Protein AF-A0A0C2QZR0-F1 (afdb_monomer)

Structure (mmCIF, N/CA/C/O backbone):
data_AF-A0A0C2QZR0-F1
#
_entry.id   AF-A0A0C2QZR0-F1
#
loop_
_atom_site.group_PDB
_atom_site.id
_atom_site.type_symbol
_atom_site.label_atom_id
_atom_site.label_alt_id
_atom_site.label_comp_id
_atom_site.label_asym_id
_atom_site.label_entity_id
_atom_site.label_seq_id
_atom_site.pdbx_PDB_ins_code
_atom_site.Cartn_x
_atom_site.Cartn_y
_atom_site.Cartn_z
_atom_site.occupancy
_atom_site.B_iso_or_equiv
_atom_site.auth_seq_id
_atom_site.auth_comp_id
_atom_site.auth_asym_id
_atom_site.auth_atom_id
_atom_site.pdbx_PDB_model_num
ATOM 1 N N . MET A 1 1 ? 1.498 -12.887 9.934 1.00 83.38 1 MET A N 1
ATOM 2 C CA . MET A 1 1 ? 1.507 -11.410 10.002 1.00 83.38 1 MET A CA 1
ATOM 3 C C . MET A 1 1 ? 0.231 -10.769 9.450 1.00 83.38 1 MET A C 1
ATOM 5 O O . MET A 1 1 ? -0.584 -10.412 10.283 1.00 83.38 1 MET A O 1
ATOM 9 N N . ILE A 1 2 ? -0.025 -10.655 8.130 1.00 92.31 2 ILE A N 1
ATOM 10 C CA . ILE A 1 2 ? -1.255 -9.972 7.629 1.00 92.31 2 ILE A CA 1
ATOM 11 C C . ILE A 1 2 ? -2.537 -10.636 8.160 1.00 92.31 2 ILE A C 1
ATOM 13 O O . ILE A 1 2 ? -3.364 -9.970 8.772 1.00 92.31 2 ILE A O 1
ATOM 17 N N . ARG A 1 3 ? -2.647 -11.963 8.036 1.00 92.88 3 ARG A N 1
ATOM 18 C CA . ARG A 1 3 ? -3.786 -12.726 8.570 1.00 92.88 3 ARG A CA 1
ATOM 19 C C . ARG A 1 3 ? -4.011 -12.519 10.072 1.00 92.88 3 ARG A C 1
ATOM 21 O O . ARG A 1 3 ? -5.140 -12.412 10.525 1.00 92.88 3 ARG A O 1
ATOM 28 N N . GLU A 1 4 ? -2.940 -12.473 10.859 1.00 93.19 4 GLU A N 1
ATOM 29 C CA . GLU A 1 4 ? -3.033 -12.271 12.313 1.00 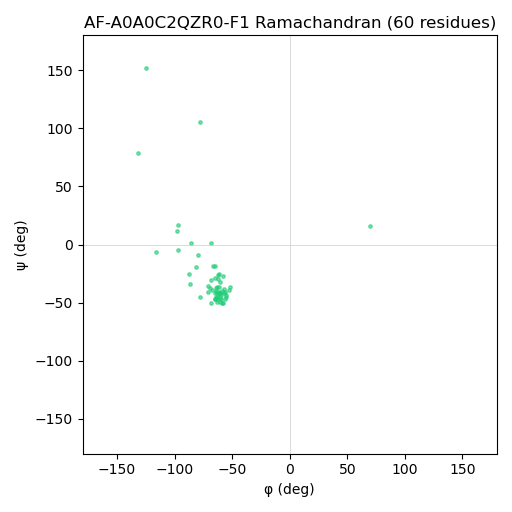93.19 4 GLU A CA 1
ATOM 30 C C . GLU A 1 4 ? -3.463 -10.841 12.646 1.00 93.19 4 GLU A C 1
ATOM 32 O O . GLU A 1 4 ? -4.309 -10.649 13.514 1.00 93.19 4 GLU A O 1
ATOM 37 N N . ALA A 1 5 ? -2.938 -9.844 11.928 1.00 91.69 5 ALA A N 1
ATOM 38 C CA . ALA A 1 5 ? -3.357 -8.452 12.061 1.00 91.69 5 ALA A CA 1
ATOM 39 C C . ALA A 1 5 ? -4.843 -8.277 11.707 1.00 91.69 5 ALA A C 1
ATOM 41 O O . ALA A 1 5 ? -5.542 -7.511 12.365 1.00 91.69 5 ALA A O 1
ATOM 42 N N . PHE A 1 6 ? -5.338 -9.021 10.716 1.00 93.44 6 PHE A N 1
ATOM 43 C CA . PHE A 1 6 ? -6.756 -9.035 10.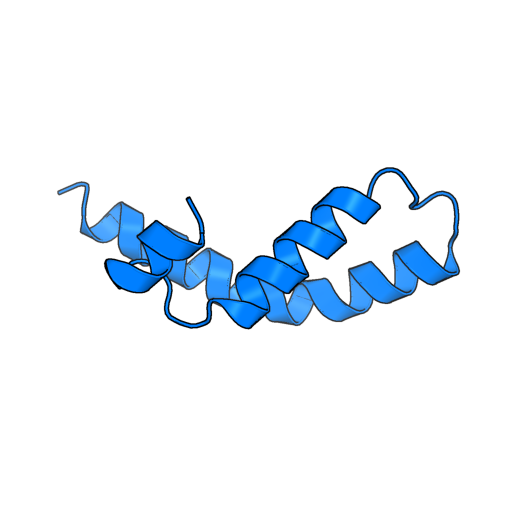370 1.00 93.44 6 PHE A CA 1
ATOM 44 C C . PHE A 1 6 ? -7.607 -9.696 11.461 1.00 93.44 6 PHE A C 1
ATOM 46 O O . PHE A 1 6 ? -8.550 -9.093 11.964 1.00 93.44 6 PHE A O 1
ATOM 53 N N . VAL A 1 7 ? -7.234 -10.900 11.911 1.00 94.69 7 VAL A N 1
ATOM 54 C CA . VAL A 1 7 ? -7.961 -11.629 12.970 1.00 94.69 7 VAL A CA 1
ATOM 55 C C . VAL A 1 7 ? -7.994 -10.855 14.295 1.00 94.69 7 VAL A C 1
ATOM 57 O O . VAL A 1 7 ? -8.964 -10.948 15.039 1.00 94.69 7 VAL A O 1
ATOM 60 N N . THR A 1 8 ? -6.954 -10.074 14.592 1.00 91.31 8 THR A N 1
ATOM 61 C CA . THR A 1 8 ? -6.875 -9.228 15.796 1.00 91.31 8 THR A CA 1
ATOM 62 C C . THR A 1 8 ? -7.518 -7.846 15.626 1.00 91.31 8 THR A C 1
ATOM 64 O O . THR A 1 8 ? -7.490 -7.046 16.563 1.00 91.31 8 THR A O 1
ATOM 67 N N . GLY A 1 9 ? -8.095 -7.551 14.454 1.00 90.31 9 GLY A N 1
ATOM 68 C CA . GLY A 1 9 ? -8.763 -6.282 14.153 1.00 90.31 9 GLY A CA 1
ATOM 69 C C . GLY A 1 9 ? -7.824 -5.076 14.043 1.00 90.31 9 GLY A C 1
ATOM 70 O O . GLY A 1 9 ? -8.278 -3.939 14.116 1.00 90.31 9 GLY A O 1
ATOM 71 N N . ILE A 1 10 ? -6.513 -5.300 13.900 1.00 91.38 10 ILE A N 1
ATOM 72 C CA . ILE A 1 10 ? -5.525 -4.235 13.658 1.00 91.38 10 ILE A CA 1
ATOM 73 C C . ILE A 1 10 ? -5.686 -3.679 12.235 1.00 91.38 10 ILE A C 1
ATOM 75 O O . ILE A 1 10 ? -5.522 -2.482 12.014 1.00 91.38 10 ILE A O 1
ATOM 79 N N . ILE A 1 11 ? -6.033 -4.542 11.278 1.00 93.25 11 ILE A N 1
ATOM 80 C CA . ILE A 1 11 ? -6.408 -4.168 9.910 1.00 93.25 11 ILE A CA 1
ATOM 81 C C . ILE A 1 11 ? -7.783 -4.750 9.580 1.00 93.25 11 ILE A C 1
ATOM 83 O O . ILE A 1 11 ? -8.144 -5.803 10.098 1.00 93.25 11 ILE A O 1
ATOM 87 N N . ASN A 1 12 ? -8.531 -4.093 8.691 1.00 91.69 12 ASN A N 1
ATOM 88 C CA . ASN A 1 12 ? -9.932 -4.448 8.418 1.00 91.69 12 ASN A CA 1
ATOM 89 C C . ASN A 1 12 ? -10.202 -4.928 6.980 1.00 91.69 12 ASN A C 1
ATOM 91 O O . ASN A 1 12 ? -11.304 -5.385 6.699 1.00 91.69 12 ASN A O 1
ATOM 95 N N . ASP A 1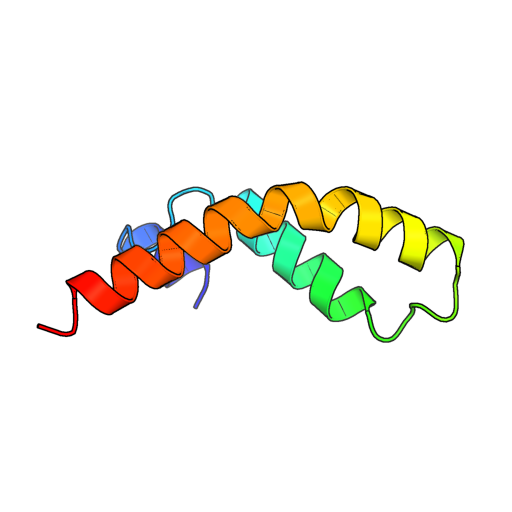 13 ? -9.216 -4.855 6.081 1.00 94.62 13 ASP A N 1
ATOM 96 C CA . ASP A 1 13 ? -9.344 -5.291 4.682 1.00 94.62 13 ASP A CA 1
ATOM 97 C C . ASP A 1 13 ? -8.162 -6.184 4.277 1.00 94.62 13 ASP A C 1
ATOM 99 O O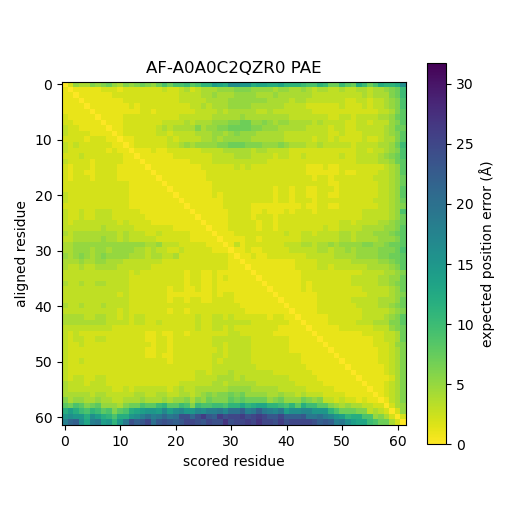 . ASP A 1 13 ? -7.202 -5.750 3.640 1.00 94.62 13 ASP A O 1
ATOM 103 N N . GLU A 1 14 ? -8.204 -7.456 4.679 1.00 94.81 14 GLU A N 1
ATOM 104 C CA . GLU A 1 14 ? -7.123 -8.416 4.412 1.00 94.81 14 GLU A CA 1
ATOM 105 C C . GLU A 1 14 ? -6.748 -8.492 2.922 1.00 94.81 14 GLU A C 1
ATOM 107 O O . GLU A 1 14 ? -5.565 -8.564 2.585 1.00 94.81 14 GLU A O 1
ATOM 112 N N . SER A 1 15 ? -7.739 -8.430 2.029 1.00 95.50 15 SER A N 1
ATOM 113 C CA . SER A 1 15 ? -7.515 -8.548 0.586 1.00 95.50 15 SER A CA 1
ATOM 114 C C . SER A 1 15 ? -6.687 -7.381 0.060 1.00 95.50 15 SER A C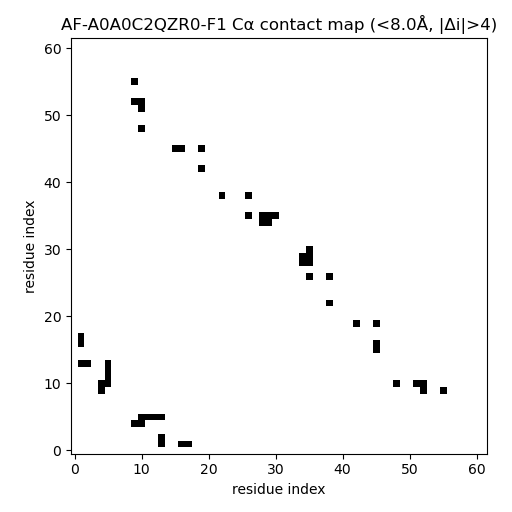 1
ATOM 116 O O . SER A 1 15 ? -5.700 -7.594 -0.646 1.00 95.50 15 SER A O 1
ATOM 118 N N . LEU A 1 16 ? -7.030 -6.150 0.444 1.00 96.25 16 LEU A N 1
ATOM 119 C CA . LEU A 1 16 ? -6.292 -4.959 0.029 1.00 96.25 16 LEU A CA 1
ATOM 120 C C . LEU A 1 16 ? -4.846 -4.966 0.546 1.00 96.25 16 LEU A C 1
ATOM 122 O O . LEU A 1 16 ? -3.932 -4.576 -0.183 1.00 96.25 16 LEU A O 1
ATOM 126 N N . TRP A 1 17 ? -4.617 -5.473 1.759 1.00 96.88 17 TRP A N 1
ATOM 127 C CA . TRP A 1 17 ? -3.274 -5.644 2.321 1.00 96.88 17 TRP A CA 1
ATOM 128 C C . TRP A 1 17 ? -2.453 -6.714 1.592 1.00 96.88 17 TRP A C 1
ATOM 130 O O . TRP A 1 17 ? -1.261 -6.510 1.353 1.00 96.88 17 TRP A O 1
ATOM 140 N N . ILE A 1 18 ? -3.074 -7.825 1.183 1.00 96.12 18 ILE A N 1
ATOM 141 C CA . ILE A 1 18 ? -2.422 -8.838 0.340 1.00 96.12 18 ILE A CA 1
ATOM 142 C C . ILE A 1 18 ? -2.041 -8.233 -1.015 1.00 96.12 18 ILE A C 1
ATOM 144 O O . ILE A 1 18 ? -0.895 -8.376 -1.436 1.00 96.12 18 ILE A O 1
ATOM 148 N N . TYR A 1 19 ? -2.949 -7.497 -1.664 1.00 96.50 19 TYR A N 1
ATOM 149 C CA . TYR A 1 19 ? -2.652 -6.817 -2.928 1.00 96.50 19 TYR A CA 1
ATOM 150 C C . TYR A 1 19 ? -1.507 -5.808 -2.792 1.00 96.50 19 TYR A C 1
ATOM 152 O O . TYR A 1 19 ? -0.605 -5.794 -3.627 1.00 96.50 19 TYR A O 1
ATOM 160 N N . MET A 1 20 ? -1.497 -5.008 -1.722 1.00 97.00 20 MET A N 1
ATOM 161 C CA . MET A 1 20 ? -0.414 -4.066 -1.432 1.00 97.00 20 MET A CA 1
ATOM 162 C C . MET A 1 20 ? 0.933 -4.779 -1.254 1.00 97.00 20 MET A C 1
ATOM 164 O O . MET A 1 20 ? 1.956 -4.310 -1.755 1.00 97.00 20 MET A O 1
ATOM 168 N N . LEU A 1 21 ? 0.947 -5.924 -0.564 1.00 96.00 21 LEU A N 1
ATOM 169 C CA . LEU A 1 21 ? 2.153 -6.731 -0.390 1.00 96.00 21 LEU A CA 1
ATOM 170 C C . LEU A 1 21 ? 2.655 -7.288 -1.729 1.00 96.00 21 LEU A C 1
ATOM 172 O O . LEU A 1 21 ? 3.859 -7.261 -1.988 1.00 96.00 21 LEU A O 1
ATOM 176 N N . THR A 1 22 ? 1.749 -7.757 -2.587 1.00 96.50 22 THR A N 1
ATOM 177 C CA . THR A 1 22 ? 2.088 -8.201 -3.942 1.00 96.50 22 THR A CA 1
ATOM 178 C C . THR A 1 22 ? 2.697 -7.063 -4.757 1.00 96.50 22 THR A C 1
ATOM 180 O O . THR A 1 22 ? 3.782 -7.235 -5.307 1.00 96.50 22 THR A O 1
ATOM 183 N N . ASP A 1 23 ? 2.070 -5.886 -4.773 1.00 97.38 23 ASP A N 1
ATOM 184 C CA . ASP A 1 23 ? 2.587 -4.715 -5.487 1.00 97.38 23 ASP A CA 1
ATOM 185 C C . ASP A 1 23 ? 3.958 -4.279 -4.961 1.00 97.38 23 ASP A C 1
ATOM 187 O O . ASP A 1 23 ? 4.866 -4.019 -5.751 1.00 97.38 23 ASP A O 1
ATOM 191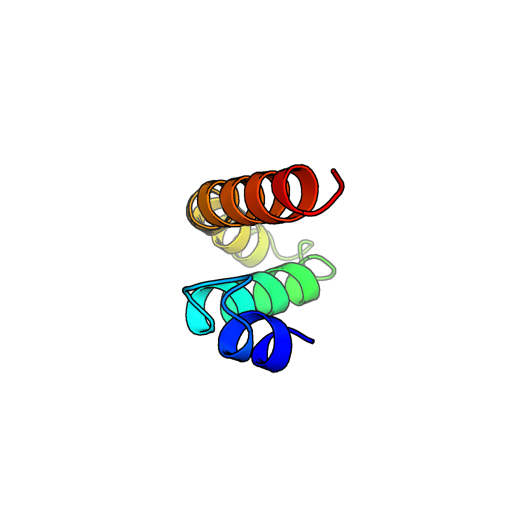 N N . ARG A 1 24 ? 4.161 -4.289 -3.635 1.00 96.44 24 ARG A N 1
ATOM 192 C CA . ARG A 1 24 ? 5.472 -4.038 -3.019 1.00 96.44 24 ARG A CA 1
ATOM 193 C C . ARG A 1 24 ? 6.523 -5.012 -3.547 1.00 96.44 24 ARG A C 1
ATOM 195 O O . ARG A 1 24 ? 7.620 -4.582 -3.898 1.00 96.44 24 ARG A O 1
ATOM 202 N N . ASN A 1 25 ? 6.208 -6.304 -3.609 1.00 97.06 25 ASN A N 1
ATOM 203 C CA . ASN A 1 25 ? 7.143 -7.318 -4.103 1.00 97.06 25 ASN A CA 1
ATOM 204 C C . ASN A 1 25 ? 7.478 -7.119 -5.588 1.00 97.06 25 ASN A C 1
ATOM 206 O O . ASN A 1 25 ? 8.591 -7.428 -6.000 1.00 97.06 25 ASN A O 1
ATOM 210 N N . MET A 1 26 ? 6.559 -6.544 -6.366 1.00 97.62 26 MET A N 1
ATOM 211 C CA . MET A 1 26 ? 6.774 -6.231 -7.778 1.00 97.62 26 MET A CA 1
ATOM 212 C C . MET A 1 26 ? 7.575 -4.941 -8.020 1.00 97.62 26 MET A C 1
ATOM 214 O O . MET A 1 26 ? 7.997 -4.697 -9.148 1.00 97.62 26 MET A O 1
ATOM 218 N N . THR A 1 27 ? 7.850 -4.125 -6.994 1.00 96.31 27 THR A N 1
ATOM 219 C CA . THR A 1 27 ? 8.601 -2.863 -7.171 1.00 96.31 27 THR A CA 1
ATOM 220 C C . THR A 1 27 ? 10.033 -3.055 -7.687 1.00 96.31 27 THR A C 1
ATOM 222 O O . THR A 1 27 ? 10.549 -2.184 -8.388 1.00 96.31 27 THR A O 1
ATOM 225 N N . SER A 1 28 ? 10.664 -4.207 -7.432 1.00 97.00 28 SER A N 1
ATOM 226 C CA . SER A 1 28 ? 11.966 -4.575 -8.016 1.00 97.00 28 SER A CA 1
ATOM 227 C C . SER A 1 28 ? 11.915 -4.756 -9.540 1.00 97.00 28 SER A C 1
ATOM 229 O O . SER A 1 28 ? 12.952 -4.696 -10.199 1.00 97.00 28 SER A O 1
ATOM 231 N N . HIS A 1 29 ? 10.718 -4.947 -10.103 1.00 95.44 29 HIS A N 1
ATOM 232 C CA . HIS A 1 29 ? 10.466 -5.147 -11.529 1.00 95.44 29 HIS A CA 1
ATOM 233 C C . HIS A 1 29 ? 10.023 -3.869 -12.263 1.00 95.44 29 HIS A C 1
ATOM 235 O O . HIS A 1 29 ? 9.624 -3.922 -13.423 1.00 95.44 29 HIS A O 1
ATOM 241 N N . THR A 1 30 ? 10.134 -2.698 -11.627 1.00 95.12 30 THR A N 1
ATOM 242 C CA . THR A 1 30 ? 9.714 -1.391 -12.184 1.00 95.12 30 THR A CA 1
ATOM 243 C C . THR A 1 30 ? 10.550 -0.889 -13.367 1.00 95.12 30 THR A C 1
ATOM 245 O O . THR A 1 30 ? 10.257 0.169 -13.919 1.00 95.12 30 THR A O 1
ATOM 248 N N . TYR A 1 31 ? 11.551 -1.656 -13.814 1.00 94.81 31 TYR A N 1
ATOM 249 C CA . TYR A 1 31 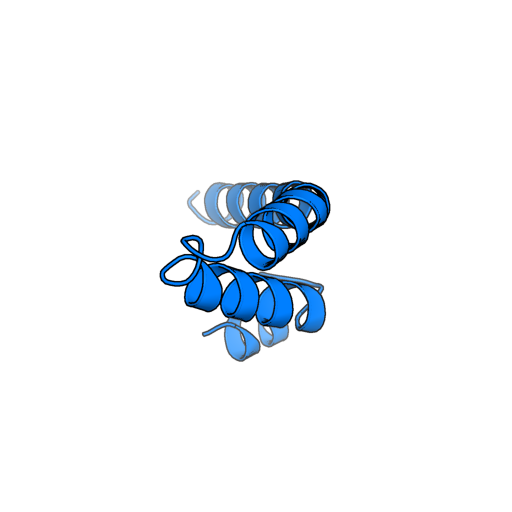? 12.165 -1.462 -15.132 1.00 94.81 31 TYR A CA 1
ATOM 250 C C . TYR A 1 31 ? 11.151 -1.664 -16.273 1.00 94.81 31 TYR A C 1
ATOM 252 O O . TYR A 1 31 ? 11.310 -1.081 -17.345 1.00 94.81 31 TYR A O 1
ATOM 260 N N . ASP A 1 32 ? 10.093 -2.451 -16.048 1.00 97.44 32 ASP A N 1
ATOM 261 C CA . ASP A 1 32 ? 8.906 -2.445 -16.896 1.00 97.44 32 ASP A CA 1
ATOM 262 C C . ASP A 1 32 ? 8.049 -1.223 -16.539 1.00 97.44 32 ASP A C 1
ATOM 264 O O . ASP A 1 32 ? 7.370 -1.181 -15.509 1.00 97.44 32 ASP A O 1
ATOM 268 N N . LYS A 1 33 ? 8.073 -0.217 -17.419 1.00 97.62 33 LYS A N 1
ATOM 269 C CA . LYS A 1 33 ? 7.312 1.022 -17.238 1.00 97.62 33 LYS A CA 1
ATOM 270 C C . LYS A 1 33 ? 5.810 0.770 -17.086 1.00 97.62 33 LYS A C 1
ATOM 272 O O . LYS A 1 33 ? 5.172 1.444 -16.286 1.00 97.62 33 LYS A O 1
ATOM 277 N N . LYS A 1 34 ? 5.239 -0.189 -17.824 1.00 97.81 34 LYS A N 1
ATOM 278 C CA . LYS A 1 34 ? 3.803 -0.480 -17.742 1.00 97.81 34 LYS A CA 1
ATOM 279 C C . LYS A 1 34 ? 3.453 -0.994 -16.348 1.00 97.81 34 LYS A C 1
ATOM 281 O O . LYS A 1 34 ? 2.498 -0.511 -15.747 1.00 97.81 34 LYS A O 1
ATOM 286 N N . LEU A 1 35 ? 4.261 -1.909 -15.815 1.00 97.19 35 LEU A N 1
ATOM 287 C CA . LEU A 1 35 ? 4.112 -2.390 -14.443 1.00 97.19 35 LEU A CA 1
ATOM 288 C C . LEU A 1 35 ? 4.277 -1.252 -13.424 1.00 97.19 35 LEU A C 1
ATOM 290 O O . LEU A 1 35 ? 3.501 -1.164 -12.475 1.00 97.19 35 LEU A O 1
ATOM 294 N N . ALA A 1 36 ? 5.263 -0.373 -13.619 1.00 97.56 36 ALA A N 1
ATOM 295 C CA . ALA A 1 36 ? 5.481 0.771 -12.738 1.00 97.56 36 ALA A CA 1
ATOM 296 C C . ALA A 1 36 ? 4.268 1.719 -12.707 1.00 97.56 36 ALA A C 1
ATOM 298 O O . ALA A 1 36 ? 3.815 2.089 -11.623 1.00 97.56 36 ALA A O 1
ATOM 299 N N . ASP A 1 37 ? 3.707 2.055 -13.872 1.00 98.00 37 ASP A N 1
ATOM 300 C CA . ASP A 1 37 ? 2.518 2.906 -14.000 1.00 98.00 37 ASP A CA 1
ATOM 301 C C . ASP A 1 37 ? 1.282 2.241 -13.359 1.00 98.00 37 ASP A C 1
ATOM 303 O O . ASP A 1 37 ? 0.497 2.892 -12.661 1.00 98.00 37 ASP A O 1
ATOM 307 N N . GLU A 1 38 ? 1.131 0.925 -13.530 1.00 97.19 38 GLU A N 1
ATOM 308 C CA . GLU A 1 38 ? 0.066 0.140 -12.906 1.00 97.19 38 GLU A CA 1
ATOM 309 C C . GLU A 1 38 ? 0.158 0.149 -11.373 1.00 97.19 38 GLU A C 1
ATOM 311 O O . GLU A 1 38 ? -0.834 0.469 -10.712 1.00 97.19 38 GLU A O 1
ATOM 316 N N . ILE A 1 39 ? 1.335 -0.135 -10.802 1.00 97.00 39 ILE A N 1
ATOM 317 C CA . ILE A 1 39 ? 1.568 -0.069 -9.349 1.00 97.00 39 ILE A CA 1
ATOM 318 C C . ILE A 1 39 ? 1.303 1.355 -8.847 1.00 97.00 39 ILE A C 1
ATOM 320 O O . ILE A 1 39 ? 0.558 1.543 -7.884 1.00 97.00 39 ILE A O 1
ATOM 324 N N . TYR A 1 40 ? 1.840 2.374 -9.528 1.00 96.44 40 TYR A N 1
ATOM 325 C CA . TYR A 1 40 ? 1.648 3.778 -9.160 1.00 96.44 40 TYR A CA 1
ATOM 326 C C . TYR A 1 40 ? 0.164 4.155 -9.073 1.00 96.44 40 TYR A C 1
ATOM 328 O O . TYR A 1 40 ? -0.268 4.784 -8.103 1.00 96.44 40 TYR A O 1
ATOM 336 N N . SER A 1 41 ? -0.643 3.707 -10.039 1.00 96.50 41 SER A N 1
ATOM 337 C CA . SER A 1 41 ? -2.085 3.965 -10.055 1.00 96.50 41 SER A CA 1
ATOM 338 C C . SER A 1 41 ? -2.826 3.367 -8.850 1.00 96.50 41 SER A C 1
ATOM 340 O O . SER A 1 41 ? -3.827 3.936 -8.405 1.00 96.50 41 SER A O 1
ATOM 342 N N . ARG A 1 42 ? -2.327 2.253 -8.291 1.00 96.31 42 ARG A N 1
ATOM 343 C CA . ARG A 1 42 ? -2.937 1.535 -7.162 1.00 96.31 42 ARG A CA 1
ATOM 344 C C . ARG A 1 42 ? -2.503 2.065 -5.798 1.00 96.31 42 ARG A C 1
ATOM 346 O O . ARG A 1 42 ? -3.302 1.995 -4.866 1.00 96.31 42 ARG A O 1
ATOM 353 N N . ILE A 1 43 ? -1.323 2.689 -5.683 1.00 95.31 43 ILE A N 1
ATOM 354 C CA . ILE A 1 43 ? -0.795 3.238 -4.413 1.00 95.31 43 ILE A CA 1
ATOM 355 C C . ILE A 1 43 ? -1.803 4.150 -3.705 1.00 95.31 43 ILE A C 1
ATOM 357 O O . ILE A 1 43 ? -1.922 4.112 -2.480 1.00 95.31 43 ILE A O 1
ATOM 361 N N . ARG A 1 44 ? -2.585 4.938 -4.452 1.00 94.94 44 ARG A N 1
ATOM 362 C CA . ARG A 1 44 ? -3.608 5.828 -3.874 1.00 94.94 44 ARG A CA 1
ATOM 363 C C . ARG A 1 44 ? -4.657 5.098 -3.024 1.00 94.94 44 ARG A C 1
ATOM 365 O O . ARG A 1 44 ? -5.212 5.708 -2.116 1.00 94.94 44 ARG A O 1
ATOM 372 N N . ASN A 1 45 ? -4.912 3.819 -3.305 1.00 95.50 45 ASN A N 1
ATOM 373 C CA . ASN A 1 45 ? -5.850 2.987 -2.551 1.00 95.50 45 ASN A CA 1
ATOM 374 C C . ASN A 1 45 ? -5.209 2.428 -1.270 1.00 95.50 45 ASN A C 1
ATOM 376 O O . ASN A 1 45 ? -5.919 2.051 -0.347 1.00 95.50 45 ASN A O 1
ATOM 380 N N . TYR A 1 46 ? -3.876 2.408 -1.191 1.00 96.44 46 TYR A N 1
ATOM 381 C CA . TYR A 1 46 ? -3.112 1.877 -0.058 1.00 96.44 46 TYR A CA 1
ATOM 382 C C . TYR A 1 46 ? -2.894 2.914 1.044 1.00 96.44 46 TYR A C 1
ATOM 384 O O . TYR A 1 46 ? -2.903 2.577 2.226 1.00 96.44 46 TYR A O 1
ATOM 392 N N . VAL A 1 47 ? -2.734 4.189 0.671 1.00 95.56 47 VAL A N 1
ATOM 393 C CA . VAL A 1 47 ? -2.450 5.283 1.617 1.00 95.56 47 VAL A CA 1
ATOM 394 C C . VAL A 1 47 ? -3.484 5.392 2.752 1.00 95.56 47 VAL A C 1
ATOM 396 O O . VAL A 1 47 ? -3.059 5.540 3.898 1.00 95.56 47 VAL A O 1
ATOM 399 N N . PRO A 1 48 ? -4.809 5.317 2.509 1.00 95.50 48 PRO A N 1
ATOM 400 C CA . PRO A 1 48 ? -5.789 5.386 3.593 1.00 95.50 48 PRO A CA 1
ATOM 401 C C . PRO A 1 48 ? -5.653 4.242 4.605 1.00 95.50 48 PRO A C 1
ATOM 403 O O . PRO A 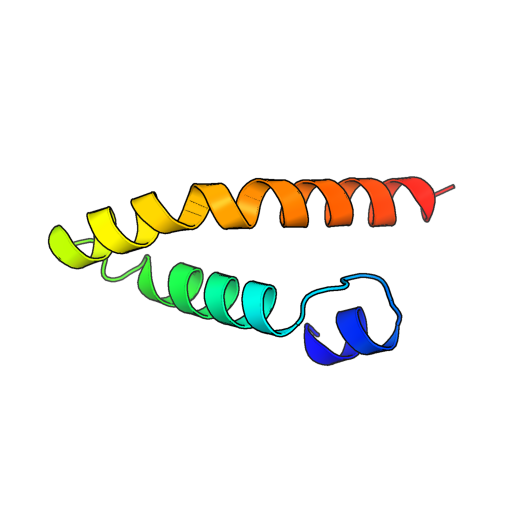1 48 ? -5.734 4.490 5.805 1.00 95.50 48 PRO A O 1
ATOM 406 N N . GLU A 1 49 ? -5.398 3.014 4.147 1.00 95.38 49 GLU A N 1
ATOM 407 C CA . GLU A 1 49 ? -5.225 1.857 5.035 1.00 95.38 49 GLU A CA 1
ATOM 408 C C . GLU A 1 49 ? -3.933 1.937 5.851 1.00 95.38 49 GLU A C 1
ATOM 410 O O . GLU A 1 49 ? -3.932 1.615 7.036 1.00 95.38 49 GLU A O 1
ATOM 415 N N . LEU A 1 50 ? -2.848 2.439 5.254 1.00 95.44 50 LEU A N 1
ATOM 416 C CA . LEU A 1 50 ? -1.592 2.672 5.972 1.00 95.44 50 LEU A CA 1
ATOM 417 C C . LEU A 1 50 ? -1.748 3.734 7.068 1.00 95.44 50 LEU A C 1
ATOM 419 O O . LEU A 1 50 ? -1.185 3.575 8.148 1.00 95.44 50 LEU A O 1
ATOM 423 N N . LYS A 1 51 ? -2.540 4.787 6.822 1.00 95.19 51 LYS A N 1
ATOM 424 C CA . LYS A 1 51 ? -2.868 5.795 7.844 1.00 95.19 51 LYS A CA 1
ATOM 425 C C . LYS A 1 51 ? -3.688 5.204 8.986 1.00 95.19 51 LYS A C 1
ATOM 427 O O . LYS A 1 51 ? -3.315 5.384 10.135 1.00 95.19 51 LYS A O 1
ATOM 432 N N . LYS A 1 52 ? -4.737 4.434 8.675 1.00 93.81 52 LYS A N 1
ATOM 433 C CA . LYS A 1 52 ? -5.527 3.729 9.700 1.00 93.81 52 LYS A CA 1
ATOM 434 C C . LYS A 1 52 ? -4.656 2.812 10.555 1.00 93.81 52 LYS A C 1
ATOM 436 O O . LYS A 1 52 ? -4.843 2.760 11.765 1.00 93.81 52 LYS A O 1
ATOM 441 N N . LEU A 1 53 ? -3.711 2.097 9.935 1.00 93.94 53 LEU A N 1
ATOM 442 C CA . LEU A 1 53 ? -2.772 1.255 10.671 1.00 93.94 53 LEU A CA 1
ATOM 443 C C . LEU A 1 53 ? -1.888 2.088 11.605 1.00 93.94 53 LEU A C 1
ATOM 445 O O . LEU A 1 53 ? -1.707 1.698 12.754 1.00 93.94 53 LEU A O 1
ATOM 449 N N . LEU A 1 54 ? -1.352 3.215 11.128 1.00 94.31 54 LEU A N 1
ATOM 450 C CA . LEU A 1 54 ? -0.547 4.117 11.952 1.00 94.31 54 LEU A CA 1
ATOM 451 C C . LEU A 1 54 ? -1.345 4.603 13.171 1.00 94.31 54 LEU A C 1
ATOM 453 O O . LEU A 1 54 ? -0.899 4.411 14.298 1.00 94.31 54 LEU A O 1
ATOM 457 N N . ASP A 1 55 ? -2.566 5.098 12.956 1.00 92.62 55 ASP A N 1
ATOM 458 C CA . ASP A 1 55 ? -3.457 5.554 14.031 1.00 92.62 55 ASP A CA 1
ATOM 459 C C . ASP A 1 55 ? -3.770 4.423 15.038 1.00 92.62 55 ASP A C 1
ATOM 461 O O . ASP A 1 55 ? -3.809 4.630 16.255 1.00 92.62 55 ASP A O 1
ATOM 465 N N . ALA A 1 56 ? -3.978 3.195 14.546 1.00 88.69 56 ALA A N 1
ATOM 466 C CA . ALA A 1 56 ? -4.252 2.020 15.374 1.00 88.69 56 ALA A CA 1
ATOM 467 C C . ALA A 1 56 ? -3.042 1.573 16.214 1.00 88.69 56 ALA A C 1
ATOM 469 O O . ALA A 1 56 ? -3.221 1.016 17.298 1.00 88.69 56 ALA A O 1
ATOM 470 N N . ILE A 1 57 ? -1.819 1.791 15.726 1.00 88.75 57 ILE A N 1
ATOM 471 C CA . ILE A 1 57 ? -0.586 1.497 16.466 1.00 88.75 57 ILE A CA 1
ATOM 472 C C . ILE A 1 57 ? -0.319 2.597 17.498 1.00 88.75 57 ILE A C 1
ATOM 474 O O . ILE A 1 57 ? -0.055 2.287 18.661 1.00 88.75 57 ILE A O 1
ATOM 478 N N . ASP A 1 58 ? -0.458 3.866 17.115 1.00 90.19 58 ASP A N 1
ATOM 479 C CA . ASP A 1 58 ? -0.222 5.007 18.004 1.00 90.19 58 ASP A CA 1
ATOM 480 C C . ASP A 1 58 ? -1.201 5.008 19.188 1.00 90.19 58 ASP A C 1
ATOM 482 O O . ASP A 1 58 ? -0.796 5.178 20.337 1.00 90.19 58 ASP A O 1
ATOM 486 N N . SER A 1 59 ? -2.480 4.710 18.939 1.00 83.81 59 SER A N 1
ATOM 487 C CA . SER A 1 59 ? -3.504 4.603 19.992 1.00 83.81 59 SER A CA 1
ATOM 488 C C . SER A 1 59 ? -3.309 3.428 20.959 1.00 83.81 59 SER A C 1
ATOM 490 O O . SER A 1 59 ? -3.873 3.451 22.051 1.00 83.81 59 SER A O 1
ATOM 492 N N . LYS A 1 60 ? -2.517 2.411 20.592 1.00 69.56 60 LYS A N 1
ATOM 493 C CA . LYS A 1 60 ? -2.181 1.258 21.449 1.00 69.56 60 LYS A CA 1
ATOM 494 C C . LYS A 1 60 ? -0.839 1.394 22.175 1.00 69.56 60 LYS A C 1
ATOM 496 O O . LYS A 1 60 ? -0.504 0.518 22.967 1.00 69.56 60 LYS A O 1
ATOM 501 N N . THR A 1 61 ? -0.075 2.452 21.905 1.00 58.22 61 THR A N 1
ATOM 502 C CA . THR A 1 61 ? 1.251 2.695 22.507 1.00 58.22 61 THR A CA 1
ATOM 503 C C . THR A 1 61 ? 1.174 3.649 23.718 1.00 58.22 61 THR A C 1
ATOM 505 O O . THR A 1 61 ? 2.191 4.178 24.162 1.00 58.22 61 THR A O 1
ATOM 508 N N . LEU A 1 62 ? -0.029 3.847 24.276 1.00 46.34 62 LEU A N 1
ATOM 509 C CA . LEU A 1 62 ? -0.308 4.589 25.515 1.00 46.34 62 LEU A CA 1
ATOM 510 C C . LEU A 1 62 ? -0.768 3.653 26.637 1.00 46.34 62 LEU A C 1
ATOM 512 O O . LEU A 1 62 ? -1.629 2.787 26.361 1.00 46.34 62 LEU A O 1
#

Foldseek 3Di:
DLVVCCVVVLAPCSPLVVVLVVLVVCPVVCVPVVSVVVSVVSVVVVVVRVVSNVVSVVVVVD

Radius of gyration: 13.5 Å; Cα contacts (8 Å, |Δi|>4): 27; chains: 1; bounding box: 22×19×43 Å

Organism: NCBI:txid1068590

pLDDT: mean 92.83, std 8.65, range [46.34, 98.0]

Secondary structure (DSSP, 8-state):
-HHHHHHTTS-S-HHHHHHHHHHHHHGGGTTSHHHHH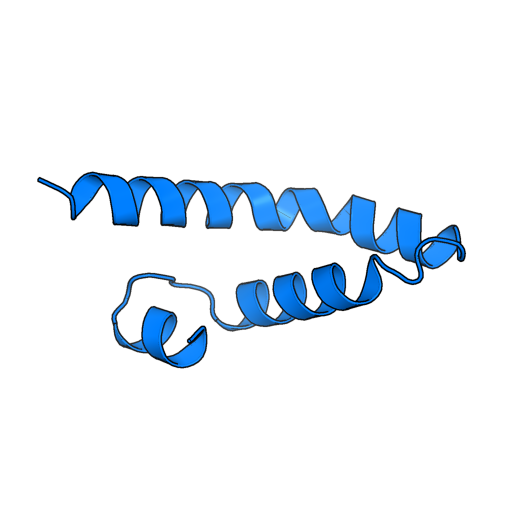HHHHHHHHHHHHHHHHHHHHHTT--

Mean predicted aligned error: 3.4 Å

Sequence (62 aa):
MIREAFVTGIINDESLWIYMLTDRNMTSHTYDKKLADEIYSRIRNYVPELKKLLDAIDSKTL

Nearest PDB structures (foldseek):
  8xdj-assembly1_C  TM=9.426E-01  e=1.097E-02  Legionella pneumophila
  1jog-assembly2_C  TM=9.353E-01  e=6.030E-02  Haemophilus influenzae

Solvent-accessible surface area (backbone atoms only — not comparable to full-atom values): 3659 Å² total; per-residue (Å²): 105,72,70,54,35,34,77,72,64,60,39,91,53,62,67,62,53,50,51,51,51,53,48,59,67,48,55,86,55,42,86,42,57,68,58,35,54,52,48,58,68,48,48,73,73,47,53,62,56,53,48,53,39,50,54,55,50,59,71,65,75,112

InterPro domains:
  IPR010235 Probable ribonuclease HepT [PF08780] (1-57)
  IPR010235 Probable ribonuclease HepT [TIGR01987] (2-58)